Protein AF-A0A1G3VV83-F1 (afdb_monomer_lite)

pLDDT: mean 97.18, std 4.57, range [71.25, 98.88]

Structure (mmCIF, N/CA/C/O backbone):
data_AF-A0A1G3VV83-F1
#
_entry.id   AF-A0A1G3VV83-F1
#
loop_
_atom_site.group_PDB
_atom_site.id
_atom_site.type_symbol
_atom_site.label_atom_id
_atom_site.label_alt_id
_atom_site.label_comp_id
_atom_site.label_asym_id
_atom_site.label_entity_id
_atom_site.label_seq_id
_atom_site.pdbx_PDB_ins_code
_atom_site.Cartn_x
_atom_site.Cartn_y
_atom_site.Cartn_z
_atom_site.occupancy
_atom_site.B_iso_or_equiv
_atom_site.auth_seq_id
_atom_site.auth_comp_id
_atom_site.auth_asym_id
_atom_site.auth_atom_id
_atom_site.pdbx_PDB_model_num
ATOM 1 N N . MET A 1 1 ? 19.285 -3.096 -20.950 1.00 74.12 1 MET A N 1
ATOM 2 C CA . MET A 1 1 ? 18.844 -1.976 -20.094 1.00 74.12 1 MET A CA 1
ATOM 3 C C . MET A 1 1 ? 20.009 -1.026 -19.890 1.00 74.12 1 MET A C 1
ATOM 5 O O . MET A 1 1 ? 21.122 -1.508 -19.718 1.00 74.12 1 MET A O 1
ATOM 9 N N . ASN A 1 2 ? 19.777 0.286 -19.947 1.00 91.62 2 ASN A N 1
ATOM 10 C CA . ASN A 1 2 ? 20.773 1.266 -19.495 1.00 91.62 2 ASN A CA 1
ATOM 11 C C . ASN A 1 2 ? 20.754 1.387 -17.957 1.00 91.62 2 ASN A C 1
ATOM 13 O O . ASN A 1 2 ? 19.821 0.908 -17.308 1.00 91.62 2 ASN A O 1
ATOM 17 N N . ASP A 1 3 ? 21.758 2.043 -17.376 1.00 93.81 3 ASP A N 1
ATOM 18 C CA . ASP A 1 3 ? 21.886 2.179 -15.916 1.00 93.81 3 ASP A CA 1
ATOM 19 C C . ASP A 1 3 ? 20.647 2.815 -15.270 1.00 93.81 3 ASP A C 1
ATOM 21 O O . ASP A 1 3 ? 20.212 2.399 -14.194 1.00 93.81 3 ASP A O 1
ATOM 25 N N . THR A 1 4 ? 20.021 3.778 -15.954 1.00 96.81 4 THR A N 1
ATOM 26 C CA . THR A 1 4 ? 18.781 4.421 -15.503 1.00 96.81 4 THR A CA 1
ATOM 27 C C . THR A 1 4 ? 17.624 3.428 -15.410 1.00 96.81 4 THR A C 1
ATOM 29 O O . THR A 1 4 ? 16.929 3.397 -14.397 1.00 96.81 4 THR A O 1
ATOM 32 N N . GLN A 1 5 ? 17.422 2.597 -16.433 1.00 95.94 5 GLN A N 1
ATOM 33 C CA . GLN A 1 5 ? 16.385 1.565 -16.453 1.00 95.94 5 GLN A CA 1
ATOM 34 C C . GLN A 1 5 ? 16.643 0.511 -15.373 1.00 95.94 5 GLN A C 1
ATOM 36 O O . GLN A 1 5 ? 15.714 0.125 -14.668 1.00 95.94 5 GLN A O 1
ATOM 41 N N . SER A 1 6 ? 17.892 0.069 -15.205 1.00 95.69 6 SER A N 1
ATOM 42 C CA . SER A 1 6 ? 18.260 -0.905 -14.171 1.00 95.69 6 SER A CA 1
ATOM 43 C C . SER A 1 6 ? 17.979 -0.362 -12.769 1.00 95.69 6 SER A C 1
ATOM 45 O O . SER A 1 6 ? 17.354 -1.039 -11.955 1.00 95.69 6 SER A O 1
ATOM 47 N N . LYS A 1 7 ? 18.355 0.897 -12.504 1.00 97.19 7 LYS A N 1
ATOM 48 C CA . LYS A 1 7 ? 18.054 1.572 -11.237 1.00 97.19 7 LYS A CA 1
ATOM 49 C C . LYS A 1 7 ? 16.550 1.723 -11.012 1.00 97.19 7 LYS A C 1
ATOM 51 O O . LYS A 1 7 ? 16.076 1.462 -9.910 1.00 97.19 7 LYS A O 1
ATOM 56 N N . LEU A 1 8 ? 15.798 2.118 -12.041 1.00 98.06 8 LEU A N 1
ATOM 57 C CA . LEU A 1 8 ? 14.345 2.255 -11.947 1.00 98.06 8 LEU A CA 1
ATOM 58 C C . LEU A 1 8 ? 13.671 0.914 -11.635 1.00 98.06 8 LEU A C 1
ATOM 60 O O . LEU A 1 8 ? 12.761 0.879 -10.815 1.00 98.06 8 LEU A O 1
ATOM 64 N N . LYS A 1 9 ? 14.143 -0.193 -12.218 1.00 97.06 9 LYS A N 1
ATOM 65 C CA . LYS A 1 9 ? 13.631 -1.533 -11.905 1.00 97.06 9 LYS A CA 1
ATOM 66 C C . LYS A 1 9 ? 13.792 -1.874 -10.424 1.00 97.06 9 LYS A C 1
ATOM 68 O O . LYS A 1 9 ? 12.821 -2.281 -9.796 1.00 97.06 9 LYS A O 1
ATOM 73 N N . SER A 1 10 ? 14.979 -1.644 -9.859 1.00 97.44 10 SER A N 1
ATOM 74 C CA . SER A 1 10 ? 15.224 -1.865 -8.428 1.00 97.44 10 SER A CA 1
ATOM 75 C C . SER A 1 10 ? 14.344 -0.977 -7.544 1.00 97.44 10 SER A C 1
ATOM 77 O O . SER A 1 10 ? 13.816 -1.452 -6.544 1.00 97.44 10 SER A O 1
ATOM 79 N N . LEU A 1 11 ? 14.144 0.290 -7.927 1.00 98.44 11 LEU A N 1
ATOM 80 C CA . LEU A 1 11 ? 13.268 1.209 -7.195 1.00 98.44 11 LEU A CA 1
ATOM 81 C C . LEU A 1 11 ? 11.801 0.773 -7.236 1.00 98.44 11 LEU A C 1
ATOM 83 O O . LEU A 1 11 ? 11.139 0.809 -6.207 1.00 98.44 11 LEU A O 1
ATOM 87 N N . LEU A 1 12 ? 11.298 0.334 -8.392 1.00 98.50 12 LEU A N 1
ATOM 88 C CA . LEU A 1 12 ? 9.921 -0.145 -8.529 1.00 98.50 12 LEU A CA 1
ATOM 89 C C . LEU A 1 12 ? 9.658 -1.368 -7.644 1.00 98.50 12 LEU A C 1
ATOM 91 O O . LEU A 1 12 ? 8.633 -1.409 -6.970 1.00 98.50 12 LEU A O 1
ATOM 95 N N . SER A 1 13 ? 10.587 -2.328 -7.603 1.00 97.94 13 SER A N 1
ATOM 96 C CA . SER A 1 13 ? 10.485 -3.477 -6.694 1.00 97.94 13 SER A CA 1
ATOM 97 C C . SER A 1 13 ? 10.493 -3.046 -5.227 1.00 97.94 13 SER A C 1
ATOM 99 O O . SER A 1 13 ? 9.633 -3.479 -4.466 1.00 97.94 13 SER A O 1
ATOM 101 N N . TYR A 1 14 ? 11.415 -2.153 -4.851 1.00 98.38 14 TYR A N 1
ATOM 102 C CA . TYR A 1 14 ? 11.521 -1.631 -3.487 1.00 98.38 14 TYR A CA 1
ATOM 103 C C . TYR A 1 14 ? 10.249 -0.895 -3.043 1.00 98.38 14 TYR A C 1
ATOM 105 O O . TYR A 1 14 ? 9.735 -1.143 -1.958 1.00 98.38 14 TYR A O 1
ATOM 113 N N . TRP A 1 15 ? 9.701 -0.012 -3.884 1.00 98.69 15 TRP A N 1
ATOM 114 C CA . TRP A 1 15 ? 8.475 0.715 -3.552 1.00 98.69 15 TRP A CA 1
ATOM 115 C C . TRP A 1 15 ? 7.273 -0.214 -3.402 1.00 98.69 15 TRP A C 1
ATOM 117 O O . TRP A 1 15 ? 6.476 -0.002 -2.500 1.00 98.69 15 TRP A O 1
ATOM 127 N N . LEU A 1 16 ? 7.140 -1.244 -4.244 1.00 98.62 16 LEU A N 1
ATOM 128 C CA . LEU A 1 16 ? 6.048 -2.217 -4.127 1.00 98.62 16 LEU A CA 1
ATOM 129 C C . LEU A 1 16 ? 6.101 -2.999 -2.808 1.00 98.62 16 LEU A C 1
ATOM 131 O O . LEU A 1 16 ? 5.061 -3.227 -2.194 1.00 98.62 16 LEU A O 1
ATOM 135 N N . GLU A 1 17 ? 7.298 -3.396 -2.377 1.00 98.38 17 GLU A N 1
ATOM 136 C CA . GLU A 1 17 ? 7.507 -4.062 -1.088 1.00 98.38 17 GLU A CA 1
ATOM 137 C C . GLU A 1 17 ? 7.156 -3.123 0.072 1.00 98.38 17 GLU A C 1
ATOM 139 O O . GLU A 1 17 ? 6.273 -3.428 0.876 1.00 98.38 17 GLU A O 1
ATOM 144 N N . HIS A 1 18 ? 7.751 -1.930 0.090 1.00 98.12 18 HIS A N 1
ATOM 145 C CA . HIS A 1 18 ? 7.57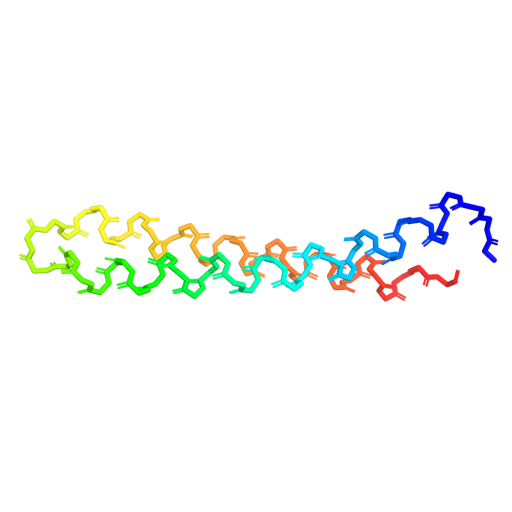9 -0.974 1.181 1.00 98.12 18 HIS A CA 1
ATOM 146 C C . HIS A 1 18 ? 6.148 -0.422 1.283 1.00 98.12 18 HIS A C 1
ATOM 148 O O . HIS A 1 18 ? 5.596 -0.261 2.371 1.00 98.12 18 HIS A O 1
ATOM 154 N N . ASN A 1 19 ? 5.481 -0.199 0.147 1.00 98.56 19 ASN A N 1
ATOM 155 C CA . ASN A 1 19 ? 4.067 0.166 0.134 1.00 98.56 19 ASN A CA 1
ATOM 156 C C . ASN A 1 19 ? 3.1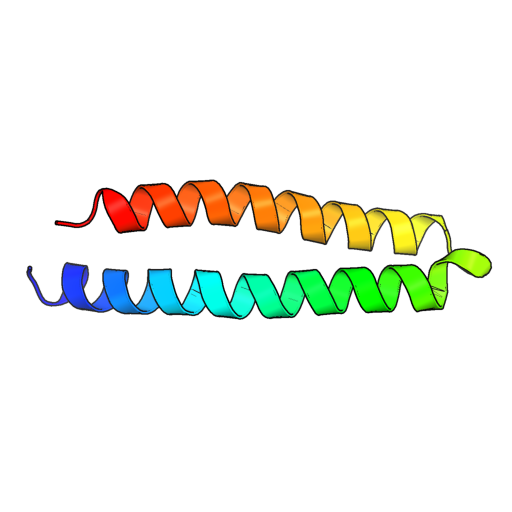92 -0.945 0.737 1.00 98.56 19 ASN A C 1
ATOM 158 O O . ASN A 1 19 ? 2.157 -0.659 1.341 1.00 98.56 19 ASN A O 1
ATOM 162 N N . GLY A 1 20 ? 3.577 -2.215 0.575 1.00 98.44 20 GLY A N 1
ATOM 163 C CA . GLY A 1 20 ? 2.913 -3.344 1.221 1.00 98.44 20 GLY A CA 1
ATOM 164 C C . GLY A 1 20 ? 2.974 -3.255 2.747 1.00 98.44 20 GLY A C 1
ATOM 165 O O . GLY A 1 20 ? 1.936 -3.381 3.401 1.00 98.44 20 GLY A O 1
ATOM 166 N N . GLU A 1 21 ? 4.158 -2.971 3.293 1.00 98.56 21 GLU A N 1
ATOM 167 C CA . GLU A 1 21 ? 4.389 -2.784 4.733 1.00 98.56 21 GLU A CA 1
ATOM 168 C C . GLU A 1 21 ? 3.552 -1.622 5.285 1.00 98.56 21 GLU A C 1
ATOM 170 O O . GLU A 1 21 ? 2.789 -1.802 6.235 1.00 98.56 21 GLU A O 1
ATOM 175 N N . HIS A 1 22 ? 3.593 -0.458 4.628 1.00 98.50 22 HIS A N 1
ATOM 176 C CA . HIS A 1 22 ? 2.808 0.708 5.037 1.00 98.50 22 HIS A CA 1
ATOM 177 C C . HIS A 1 22 ? 1.301 0.458 5.010 1.00 98.50 22 HIS A C 1
ATOM 179 O O . HIS A 1 22 ? 0.594 0.839 5.940 1.00 98.50 22 HIS A O 1
ATOM 185 N N . ARG A 1 23 ? 0.775 -0.213 3.977 1.00 98.62 23 ARG A N 1
ATOM 186 C CA . ARG A 1 23 ? -0.654 -0.562 3.946 1.00 98.62 23 ARG A CA 1
ATOM 187 C C . ARG A 1 23 ? -1.059 -1.457 5.106 1.00 98.62 23 ARG A C 1
ATOM 189 O O . ARG A 1 23 ? -2.164 -1.286 5.623 1.00 98.62 23 ARG A O 1
ATOM 196 N N . ALA A 1 24 ? -0.220 -2.430 5.459 1.00 98.75 24 ALA A N 1
ATOM 197 C CA . ALA A 1 24 ? -0.483 -3.320 6.581 1.00 98.75 24 ALA A CA 1
ATOM 198 C C . ALA A 1 24 ? -0.501 -2.530 7.896 1.00 98.75 24 ALA A C 1
ATOM 200 O O . ALA A 1 24 ? -1.472 -2.628 8.643 1.00 98.75 24 ALA A O 1
ATOM 201 N N . GLU A 1 25 ? 0.495 -1.670 8.111 1.00 98.81 25 GLU A N 1
ATOM 202 C CA . GLU A 1 25 ? 0.596 -0.821 9.300 1.00 98.81 25 GLU A CA 1
ATOM 203 C C . GLU A 1 25 ? -0.585 0.158 9.422 1.00 98.81 25 GLU A C 1
ATOM 205 O O . GLU A 1 25 ? -1.186 0.282 10.490 1.00 98.81 25 GLU A O 1
ATOM 210 N N . PHE A 1 26 ? -0.996 0.808 8.327 1.00 98.81 26 PHE A N 1
ATOM 211 C CA . PHE A 1 26 ? -2.159 1.704 8.333 1.00 98.81 26 PHE A CA 1
ATOM 212 C C . PHE A 1 26 ? -3.443 0.970 8.722 1.00 98.81 26 PHE A C 1
ATOM 214 O O . PHE A 1 26 ? -4.252 1.501 9.481 1.00 98.81 26 PHE A O 1
ATOM 221 N N . ARG A 1 27 ? -3.636 -0.253 8.216 1.00 98.81 27 ARG A N 1
ATOM 222 C CA . ARG A 1 27 ? -4.804 -1.081 8.549 1.00 98.81 27 ARG A CA 1
ATOM 223 C C . ARG A 1 27 ? -4.769 -1.536 10.004 1.00 98.81 27 ARG A C 1
ATOM 225 O O . ARG A 1 27 ? -5.782 -1.418 10.684 1.00 98.81 27 ARG A O 1
ATOM 232 N N . GLU A 1 28 ? -3.609 -1.969 10.491 1.00 98.81 28 GLU A N 1
ATOM 233 C CA . GLU A 1 28 ? -3.422 -2.360 11.890 1.00 98.81 28 GLU A CA 1
ATOM 234 C C . GLU A 1 28 ? -3.777 -1.210 12.843 1.00 98.81 28 GLU A C 1
ATOM 236 O O . GLU A 1 28 ? -4.516 -1.398 13.810 1.00 98.81 28 GLU A O 1
ATOM 241 N N . TRP A 1 29 ? -3.297 0.002 12.561 1.00 98.69 29 TRP A N 1
ATOM 242 C CA . TRP A 1 29 ? -3.620 1.171 13.377 1.00 98.69 29 TRP A CA 1
ATOM 243 C C . TRP A 1 29 ? -5.072 1.608 13.253 1.00 98.69 29 TRP A C 1
ATOM 245 O O . TRP A 1 29 ? -5.666 1.976 14.266 1.00 98.69 29 TRP A O 1
ATOM 255 N N . ALA A 1 30 ? -5.662 1.525 12.058 1.00 98.75 30 ALA A N 1
ATOM 256 C CA . ALA A 1 30 ? -7.084 1.783 11.880 1.00 98.75 30 ALA A CA 1
ATOM 257 C C . ALA A 1 30 ? -7.928 0.877 12.782 1.00 98.75 30 ALA A C 1
ATOM 259 O O . ALA A 1 30 ? -8.861 1.354 13.421 1.00 98.75 30 ALA A O 1
ATOM 260 N N . ASP A 1 31 ? -7.577 -0.406 12.883 1.00 98.62 31 ASP A N 1
ATOM 261 C CA . ASP A 1 31 ? -8.307 -1.362 13.714 1.00 98.62 31 ASP A CA 1
ATOM 262 C C . ASP A 1 31 ? -8.111 -1.099 15.213 1.00 98.62 31 ASP A C 1
ATOM 264 O O . ASP A 1 31 ? -9.074 -1.189 15.975 1.00 98.62 31 ASP A O 1
ATOM 268 N N . LYS A 1 32 ? -6.907 -0.685 15.637 1.00 98.62 32 LYS A N 1
ATOM 269 C CA . LYS A 1 32 ? -6.625 -0.308 17.036 1.00 98.62 32 LYS A CA 1
ATOM 270 C C . LYS A 1 32 ? -7.453 0.882 17.518 1.00 98.62 32 LYS A C 1
ATOM 272 O O . LYS A 1 32 ? -7.850 0.897 18.677 1.00 98.62 32 LYS A O 1
ATOM 277 N N . ILE A 1 33 ? -7.686 1.878 16.661 1.00 98.19 33 ILE A N 1
ATOM 278 C CA . ILE A 1 33 ? -8.337 3.138 17.061 1.00 98.19 33 ILE A CA 1
ATOM 279 C C . ILE A 1 33 ? -9.812 3.224 16.652 1.00 98.19 33 ILE A C 1
ATOM 281 O O . ILE A 1 33 ? -10.474 4.191 17.015 1.00 98.19 33 ILE A O 1
ATOM 285 N N . ALA A 1 34 ? -10.341 2.248 15.904 1.00 97.62 34 ALA A N 1
ATOM 286 C CA . ALA A 1 34 ? -11.684 2.314 15.319 1.00 97.62 34 ALA A CA 1
ATOM 287 C C . ALA A 1 34 ? -12.811 2.509 16.346 1.00 97.62 34 ALA A C 1
ATOM 289 O O . ALA A 1 34 ? -13.831 3.106 16.005 1.00 97.62 34 ALA A O 1
ATOM 290 N N . ALA A 1 35 ? -12.640 2.014 17.576 1.00 97.06 35 ALA A N 1
ATOM 291 C CA . ALA A 1 35 ? -13.635 2.156 18.639 1.00 97.06 35 ALA A CA 1
ATOM 292 C C . ALA A 1 35 ? -13.730 3.593 19.180 1.00 97.06 35 ALA A C 1
ATOM 294 O O . ALA A 1 35 ? -14.822 4.047 19.512 1.00 97.06 35 ALA A O 1
ATOM 295 N N . ASP A 1 36 ? -12.602 4.307 19.225 1.00 97.75 36 ASP A N 1
ATOM 296 C CA . ASP A 1 36 ? -12.499 5.629 19.852 1.00 97.75 36 ASP A CA 1
ATOM 297 C C . ASP A 1 36 ? -12.477 6.770 18.822 1.00 97.75 36 ASP A C 1
ATOM 299 O O . ASP A 1 36 ? -12.882 7.893 19.114 1.00 97.75 36 ASP A O 1
ATOM 303 N N . GLN A 1 37 ? -11.971 6.503 17.614 1.00 97.94 37 GLN A N 1
ATOM 304 C CA . GLN A 1 37 ? -11.664 7.501 16.585 1.00 97.94 37 GLN A CA 1
ATOM 305 C C . GLN A 1 37 ? -12.011 6.976 15.182 1.00 97.94 37 GLN A C 1
ATOM 307 O O . GLN A 1 37 ? -11.142 6.817 14.319 1.00 97.94 37 GLN A O 1
ATOM 312 N N . ALA A 1 38 ? -13.301 6.707 14.951 1.00 97.88 38 ALA A N 1
ATOM 313 C CA . ALA A 1 38 ? -13.811 6.121 13.708 1.00 97.88 38 ALA A CA 1
ATOM 314 C C . ALA A 1 38 ? -13.400 6.900 12.441 1.00 97.88 38 ALA A C 1
ATOM 316 O O . ALA A 1 38 ? -12.938 6.285 11.480 1.00 97.88 38 ALA A O 1
ATOM 317 N N . ASP A 1 39 ? -13.476 8.234 12.462 1.00 98.56 39 ASP A N 1
ATOM 318 C CA . ASP A 1 39 ? -13.124 9.072 11.307 1.00 98.56 39 ASP A CA 1
ATOM 319 C C . ASP A 1 39 ? -11.638 8.938 10.930 1.00 98.56 39 ASP A C 1
ATOM 321 O O . ASP A 1 39 ? -11.286 8.848 9.753 1.00 98.56 39 ASP A O 1
ATOM 325 N N . ILE A 1 40 ? -10.740 8.861 11.921 1.00 98.69 40 ILE A N 1
ATOM 326 C CA . ILE A 1 40 ? -9.299 8.683 11.677 1.00 98.69 40 ILE A CA 1
ATOM 327 C C . ILE A 1 40 ? -9.023 7.263 11.172 1.00 98.69 40 ILE A C 1
ATOM 329 O O . ILE A 1 40 ? -8.251 7.091 10.225 1.00 98.69 40 ILE A O 1
ATOM 333 N N . ALA A 1 41 ? -9.682 6.249 11.742 1.00 98.81 41 ALA A N 1
ATOM 334 C CA . ALA A 1 41 ? -9.588 4.876 11.250 1.00 98.81 41 ALA A CA 1
ATOM 335 C C . ALA A 1 41 ? -10.035 4.764 9.781 1.00 98.81 41 ALA A C 1
ATOM 337 O O . ALA A 1 41 ? -9.398 4.065 8.988 1.00 98.81 41 ALA A O 1
ATOM 338 N N . GLU A 1 42 ? -11.091 5.479 9.388 1.00 98.81 42 GLU A N 1
ATOM 339 C CA . GLU A 1 42 ? -11.537 5.540 7.997 1.00 98.81 42 GLU A CA 1
ATOM 340 C C . GLU A 1 42 ? -10.477 6.172 7.086 1.00 98.81 42 GLU A C 1
ATOM 342 O O . GLU A 1 42 ? -10.162 5.602 6.038 1.00 98.81 42 GLU A O 1
ATOM 347 N N . GLN A 1 43 ? -9.856 7.285 7.493 1.00 98.88 43 GLN A N 1
ATOM 348 C CA . GLN A 1 43 ? -8.794 7.914 6.698 1.00 98.88 43 GLN A CA 1
ATOM 349 C C . GLN A 1 43 ? -7.564 7.010 6.533 1.00 98.88 43 GLN A C 1
ATOM 351 O O . GLN A 1 43 ? -6.997 6.945 5.441 1.00 98.88 43 GLN A O 1
ATOM 356 N N . LEU A 1 44 ? -7.177 6.254 7.565 1.00 98.88 44 LEU A N 1
ATOM 357 C CA . LEU A 1 44 ? -6.085 5.276 7.472 1.00 98.88 44 LEU A CA 1
ATOM 358 C C . LEU A 1 44 ? -6.416 4.135 6.497 1.00 98.88 44 LEU A C 1
ATOM 360 O O . LEU A 1 44 ? -5.587 3.759 5.663 1.00 98.88 44 LEU A O 1
ATOM 364 N N . ARG A 1 45 ? -7.650 3.617 6.534 1.00 98.88 45 ARG A N 1
ATOM 365 C CA . ARG A 1 45 ? -8.117 2.604 5.570 1.00 98.88 45 ARG A CA 1
ATOM 366 C C . ARG A 1 45 ? -8.147 3.156 4.147 1.00 98.88 45 ARG A C 1
ATOM 368 O O . ARG A 1 45 ? -7.717 2.470 3.218 1.00 98.88 45 ARG A O 1
ATOM 375 N N . LEU A 1 46 ? -8.602 4.397 3.971 1.00 98.88 46 LEU A N 1
ATOM 376 C CA . LEU A 1 46 ? -8.601 5.076 2.678 1.00 98.88 46 LEU A CA 1
ATOM 377 C C . LEU A 1 46 ? -7.176 5.265 2.144 1.00 98.88 46 LEU A C 1
ATOM 379 O O . LEU A 1 46 ? -6.931 4.991 0.969 1.00 98.88 46 LEU A O 1
ATOM 383 N N . ALA A 1 47 ? -6.231 5.671 2.995 1.00 98.81 47 ALA A N 1
ATOM 384 C CA . ALA A 1 47 ? -4.822 5.791 2.632 1.00 98.81 47 ALA A CA 1
ATOM 385 C C . ALA A 1 47 ? -4.247 4.446 2.165 1.00 98.81 47 ALA A C 1
ATOM 387 O O . ALA A 1 47 ? -3.613 4.379 1.109 1.00 98.81 47 ALA A O 1
ATOM 388 N N . ALA A 1 48 ? -4.544 3.358 2.884 1.00 98.81 48 ALA A N 1
ATOM 389 C CA . ALA A 1 48 ? -4.120 2.022 2.482 1.00 98.81 48 ALA A CA 1
ATOM 390 C C . ALA A 1 48 ? -4.703 1.614 1.115 1.00 98.81 48 ALA A C 1
ATOM 392 O O . ALA A 1 48 ? -4.000 1.037 0.287 1.00 98.81 48 ALA A O 1
ATOM 393 N N . ASN A 1 49 ? -5.970 1.936 0.843 1.00 98.75 49 ASN A N 1
ATOM 394 C CA . ASN A 1 49 ? -6.606 1.620 -0.439 1.00 98.75 49 ASN A CA 1
ATOM 395 C C . ASN A 1 49 ? -6.008 2.430 -1.597 1.00 98.75 49 ASN A C 1
ATOM 397 O O . ASN A 1 49 ? -5.661 1.857 -2.627 1.00 98.75 49 ASN A O 1
ATOM 401 N N . LYS A 1 50 ? -5.789 3.736 -1.411 1.00 98.81 50 LYS A N 1
ATOM 402 C CA . LYS A 1 50 ? -5.138 4.590 -2.419 1.00 98.81 50 LYS A CA 1
ATOM 403 C C . LYS A 1 50 ? -3.711 4.142 -2.728 1.00 98.81 50 LYS A C 1
ATOM 405 O O . LYS A 1 50 ? -3.280 4.185 -3.876 1.00 98.81 50 LYS A O 1
ATOM 410 N N . MET A 1 51 ? -2.982 3.673 -1.720 1.00 98.62 51 MET A N 1
ATOM 411 C CA . MET A 1 51 ? -1.655 3.101 -1.928 1.00 98.62 51 MET A CA 1
ATOM 412 C C . MET A 1 51 ? -1.717 1.782 -2.714 1.00 98.62 51 MET A C 1
ATOM 414 O O . MET A 1 51 ? -0.855 1.536 -3.549 1.00 98.62 51 MET A O 1
ATOM 418 N N . ALA A 1 52 ? -2.755 0.961 -2.521 1.00 98.56 52 ALA A N 1
ATOM 419 C CA . ALA A 1 52 ? -2.954 -0.242 -3.331 1.00 98.56 52 ALA A CA 1
ATOM 420 C C . ALA A 1 52 ? -3.248 0.102 -4.804 1.00 98.56 52 ALA A C 1
ATOM 422 O O . ALA A 1 52 ? -2.735 -0.557 -5.703 1.00 98.56 52 ALA A O 1
ATOM 423 N N . GLU A 1 53 ? -4.018 1.161 -5.066 1.00 98.69 53 GLU A N 1
ATOM 424 C CA . GLU A 1 53 ? -4.232 1.672 -6.428 1.00 98.69 53 GLU A CA 1
ATOM 425 C C . GLU A 1 53 ? -2.919 2.155 -7.067 1.00 98.69 53 GLU A C 1
ATOM 427 O O . GLU A 1 53 ? -2.649 1.866 -8.236 1.00 98.69 53 GLU A O 1
ATOM 432 N N . ALA A 1 54 ? -2.072 2.848 -6.296 1.00 98.56 54 ALA A N 1
ATOM 433 C CA . ALA A 1 54 ? -0.747 3.261 -6.749 1.00 98.56 54 ALA A CA 1
ATOM 434 C C . ALA A 1 54 ? 0.140 2.050 -7.089 1.00 98.56 54 ALA A C 1
ATOM 436 O O . ALA A 1 54 ? 0.780 2.041 -8.143 1.00 98.56 54 ALA A O 1
ATOM 437 N N . ASP A 1 55 ? 0.124 1.002 -6.262 1.00 98.62 55 ASP A N 1
ATOM 438 C CA . ASP A 1 55 ? 0.848 -0.245 -6.523 1.00 98.62 55 ASP A CA 1
ATOM 439 C C . ASP A 1 55 ? 0.447 -0.891 -7.849 1.00 9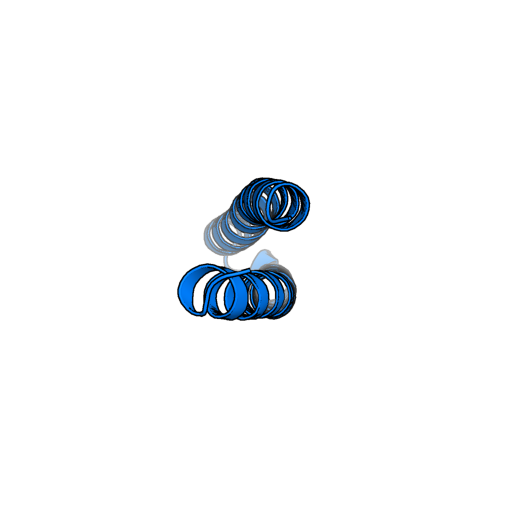8.62 55 ASP A C 1
ATOM 441 O O . ASP A 1 55 ? 1.311 -1.392 -8.564 1.00 98.62 55 ASP A O 1
ATOM 445 N N . GLU A 1 56 ? -0.831 -0.863 -8.229 1.00 98.62 56 GLU A N 1
ATOM 446 C CA . GLU A 1 56 ? -1.259 -1.402 -9.526 1.00 98.62 56 GLU A CA 1
ATOM 447 C C . GLU A 1 56 ? -0.643 -0.632 -10.703 1.00 98.62 56 GLU A 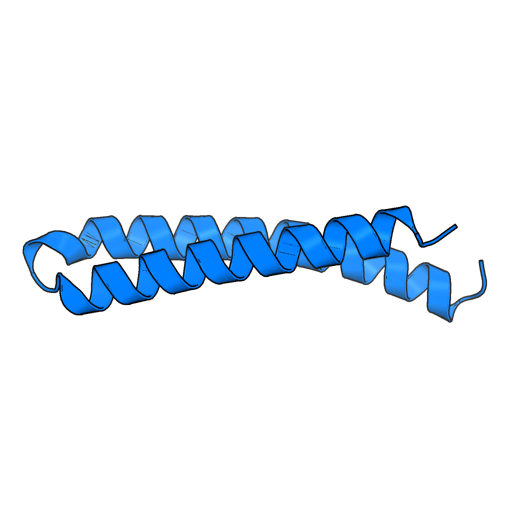C 1
ATOM 449 O O . GLU A 1 56 ? -0.233 -1.231 -11.702 1.00 98.62 56 GLU A O 1
ATOM 454 N N . CYS A 1 57 ? -0.505 0.689 -10.587 1.00 98.62 57 CYS A N 1
ATOM 455 C CA . CYS A 1 57 ? 0.220 1.496 -11.569 1.00 98.62 57 CYS A CA 1
ATOM 456 C C . CYS A 1 57 ? 1.720 1.159 -11.587 1.00 98.62 57 CYS A C 1
ATOM 458 O O . CYS A 1 57 ? 2.300 1.006 -12.665 1.00 98.62 57 CYS A O 1
ATOM 460 N N . LEU A 1 58 ? 2.341 0.982 -10.417 1.00 98.50 58 LEU A N 1
ATOM 461 C CA . LEU A 1 58 ? 3.759 0.628 -10.296 1.00 98.50 58 LEU A CA 1
ATOM 462 C C . LEU A 1 58 ? 4.058 -0.774 -10.847 1.00 98.50 58 LEU A C 1
ATOM 464 O O . LEU A 1 58 ? 5.038 -0.944 -11.571 1.00 98.50 58 LEU A O 1
ATOM 468 N N . LYS A 1 59 ? 3.192 -1.764 -10.598 1.00 98.38 59 LYS A N 1
ATOM 469 C CA . LYS A 1 59 ? 3.293 -3.117 -11.174 1.00 98.38 59 LYS A CA 1
ATOM 470 C C . LYS A 1 59 ? 3.239 -3.078 -12.698 1.00 98.38 59 LYS A C 1
ATOM 472 O O . LYS A 1 59 ? 4.052 -3.726 -13.356 1.00 98.38 59 LYS A O 1
ATOM 477 N N . LYS A 1 60 ? 2.321 -2.289 -13.271 1.00 98.38 60 LYS A N 1
ATOM 478 C CA . LYS A 1 60 ? 2.242 -2.083 -14.728 1.00 98.38 60 LYS A CA 1
ATOM 479 C C . LYS A 1 60 ? 3.521 -1.443 -15.264 1.00 98.38 60 LYS A C 1
ATOM 481 O O . LYS A 1 60 ? 4.066 -1.934 -16.248 1.00 98.38 60 LYS A O 1
ATOM 486 N N . ALA A 1 61 ? 4.030 -0.401 -14.605 1.00 98.06 61 ALA A N 1
ATOM 487 C CA . ALA A 1 61 ? 5.292 0.235 -14.984 1.00 98.06 61 ALA A CA 1
ATOM 488 C C . ALA A 1 61 ? 6.468 -0.755 -14.932 1.00 98.0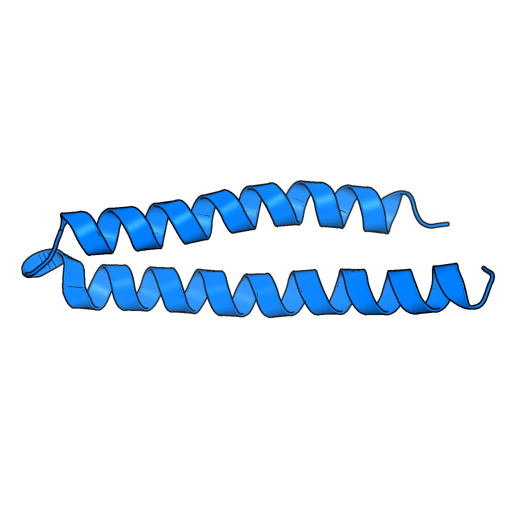6 61 ALA A C 1
ATOM 490 O O . ALA A 1 61 ? 7.254 -0.826 -15.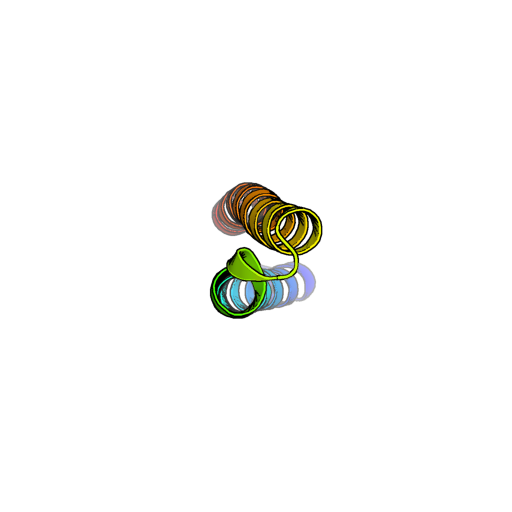875 1.00 98.06 61 ALA A O 1
ATOM 491 N N . HIS A 1 62 ? 6.544 -1.572 -13.878 1.00 96.50 62 HIS A N 1
ATOM 492 C CA . HIS A 1 62 ? 7.564 -2.606 -13.725 1.00 96.50 62 HIS A CA 1
ATOM 493 C C . HIS A 1 62 ? 7.478 -3.669 -14.829 1.00 96.50 62 HIS A C 1
ATOM 495 O O . HIS A 1 62 ? 8.505 -4.078 -15.361 1.00 96.50 62 HIS A O 1
ATOM 501 N N . HIS A 1 63 ? 6.269 -4.076 -15.231 1.00 95.56 63 HIS A N 1
ATOM 502 C CA . HIS A 1 63 ? 6.068 -5.023 -16.332 1.00 95.56 63 HIS A CA 1
ATOM 503 C C . HIS A 1 63 ? 6.444 -4.446 -17.708 1.00 95.56 63 HIS A C 1
ATOM 505 O O . HIS A 1 63 ? 6.950 -5.167 -18.566 1.00 95.56 63 HIS A O 1
ATOM 511 N N . LEU A 1 64 ? 6.207 -3.150 -17.929 1.00 96.62 64 LEU A N 1
ATOM 512 C CA . LEU A 1 64 ? 6.559 -2.465 -19.179 1.00 96.62 64 LEU A CA 1
ATOM 513 C C . LEU A 1 64 ? 8.071 -2.223 -19.318 1.00 96.62 64 LEU A C 1
ATOM 515 O O . LEU A 1 64 ? 8.557 -2.027 -20.435 1.00 96.62 64 LEU A O 1
ATOM 519 N N . LEU A 1 65 ? 8.813 -2.246 -18.208 1.00 92.00 65 LEU A N 1
ATOM 520 C CA . LEU A 1 65 ? 10.264 -2.098 -18.189 1.00 92.00 65 LEU A CA 1
ATOM 521 C C . LEU A 1 65 ? 10.940 -3.391 -18.698 1.00 92.00 65 LEU A C 1
ATOM 523 O O . LEU A 1 65 ? 11.134 -4.346 -17.944 1.00 92.00 65 LEU A O 1
ATOM 527 N N . ARG A 1 66 ? 11.276 -3.417 -19.995 1.00 71.25 66 ARG A N 1
ATOM 528 C CA . ARG A 1 66 ? 12.030 -4.500 -20.659 1.00 71.25 66 ARG A CA 1
ATOM 529 C C . ARG A 1 66 ? 13.535 -4.410 -20.417 1.00 71.25 66 ARG A C 1
ATOM 531 O O . ARG A 1 66 ? 14.088 -3.289 -20.507 1.00 71.25 66 ARG A O 1
#

Radius of gyration: 15.33 Å; chains: 1; bounding box: 36×14×40 Å

Foldseek 3Di:
DPPVLVVLLVVLVVLLVVLVVQLVVLQVVLVVCCVPCVPSSVVSNVVSVVSVVVNVVSVVVSVVSD

Secondary structure (DSSP, 8-state):
--HHHHHHHHHHHHHHHHHHHHHHHHHHHHHHHTTT-HHHHHHHHHHHHHHHHHHHHHHHHHHH--

Sequence (66 aa):
MNDTQSKLKSLLSYWLEHNGEHRAEFREWADKIAADQADIAEQLRLAANKMAEADECLKKAHHLLR